Protein AF-A0A358N6S7-F1 (afdb_monomer_lite)

Radius of gyration: 17.94 Å; chains: 1; bounding box: 38×40×45 Å

Secondary structure (DSSP, 8-state):
-HHHHHHHHHIIIIIIIHHHHHHHHHTT--HHHHHHHHHHHHTHHHHHHHHHHHHTT-HHHHHHHHHHHHHHHHHHHHHHHHHHT-HHHHTSGGGHHHHHHHHHHHHHHHHHHHTT-TT-TTHHHHHHHHHHHHHHHHHHHS---TTT---TT--S-----HHHHHHHHHHHHHHH-

Structure (mmCIF, N/CA/C/O backbone):
data_AF-A0A358N6S7-F1
#
_entry.id   AF-A0A358N6S7-F1
#
loop_
_atom_site.group_PDB
_atom_site.id
_atom_site.type_symbol
_atom_site.label_atom_id
_atom_site.label_alt_id
_atom_site.label_comp_id
_atom_site.label_asym_id
_atom_site.label_entity_id
_atom_site.label_seq_id
_atom_site.pdbx_PDB_ins_code
_atom_site.Cartn_x
_atom_site.Cartn_y
_atom_site.Cartn_z
_atom_site.occupancy
_atom_site.B_iso_or_equiv
_atom_site.auth_seq_id
_atom_site.auth_comp_id
_atom_site.auth_asym_id
_atom_site.auth_atom_id
_atom_site.pdbx_PDB_model_num
ATOM 1 N N . MET A 1 1 ? -14.791 17.821 -4.565 1.00 75.38 1 MET A N 1
ATOM 2 C CA . MET A 1 1 ? -14.723 16.365 -4.825 1.00 75.38 1 MET A CA 1
ATOM 3 C C . MET A 1 1 ? -14.070 16.037 -6.167 1.00 75.38 1 MET A C 1
ATOM 5 O O . MET A 1 1 ? -13.074 15.335 -6.158 1.00 75.38 1 MET A O 1
ATOM 9 N N . ILE A 1 2 ? -14.541 16.561 -7.309 1.00 88.38 2 ILE A N 1
ATOM 10 C CA . ILE A 1 2 ? -13.901 16.273 -8.616 1.00 88.38 2 ILE A CA 1
ATOM 11 C C . ILE A 1 2 ? -12.469 16.834 -8.689 1.00 88.38 2 ILE A C 1
ATOM 13 O O . ILE A 1 2 ? -11.548 16.117 -9.062 1.00 88.38 2 ILE A O 1
ATOM 17 N N . ALA A 1 3 ? -12.263 18.085 -8.263 1.00 88.81 3 ALA A N 1
ATOM 18 C CA . ALA A 1 3 ? -10.937 18.711 -8.266 1.00 88.81 3 ALA A CA 1
ATOM 19 C C . ALA A 1 3 ? -9.922 17.981 -7.366 1.00 88.81 3 ALA A C 1
ATOM 21 O O . ALA A 1 3 ? -8.778 17.790 -7.761 1.00 88.81 3 ALA A O 1
ATOM 22 N N . SER A 1 4 ? -10.349 17.522 -6.185 1.00 86.00 4 SER A N 1
ATOM 23 C CA . SER A 1 4 ? -9.496 16.762 -5.265 1.00 86.00 4 SER A CA 1
ATOM 24 C C . SER A 1 4 ? -9.154 15.376 -5.818 1.00 86.00 4 SER A C 1
ATOM 26 O O . SER A 1 4 ? -7.999 14.978 -5.763 1.00 86.00 4 SER A O 1
ATOM 28 N N . ALA A 1 5 ? -10.113 14.672 -6.427 1.00 86.81 5 ALA A N 1
ATOM 29 C CA . ALA A 1 5 ? -9.845 13.393 -7.086 1.00 86.81 5 ALA A CA 1
ATOM 30 C C . ALA A 1 5 ? -8.861 13.546 -8.260 1.00 86.81 5 ALA A C 1
ATOM 32 O O . ALA A 1 5 ? -7.918 12.769 -8.384 1.00 86.81 5 ALA A O 1
ATOM 33 N N . ALA A 1 6 ? -9.035 14.581 -9.088 1.00 90.69 6 ALA A N 1
ATOM 34 C CA . ALA A 1 6 ? -8.113 14.882 -10.181 1.00 90.69 6 ALA A CA 1
ATOM 35 C C . ALA A 1 6 ? -6.698 15.211 -9.672 1.00 90.69 6 ALA A C 1
ATOM 37 O O . ALA A 1 6 ? -5.720 14.729 -10.240 1.00 90.69 6 ALA A O 1
ATOM 38 N N . ALA A 1 7 ? -6.588 15.979 -8.583 1.00 90.69 7 ALA A N 1
ATOM 39 C CA . ALA A 1 7 ? -5.309 16.284 -7.948 1.00 90.69 7 ALA A CA 1
ATOM 40 C C . ALA A 1 7 ? -4.622 15.021 -7.405 1.00 90.69 7 ALA A C 1
ATOM 42 O O . ALA A 1 7 ? -3.438 14.824 -7.657 1.00 90.69 7 ALA A O 1
ATOM 43 N N . ILE A 1 8 ? -5.361 14.129 -6.737 1.00 90.06 8 ILE A N 1
ATOM 44 C CA . ILE A 1 8 ? -4.823 12.853 -6.244 1.00 90.06 8 ILE A CA 1
ATOM 45 C C . ILE A 1 8 ? -4.300 12.009 -7.408 1.00 90.06 8 ILE A C 1
ATOM 47 O O . ILE A 1 8 ? -3.157 11.568 -7.371 1.00 90.06 8 ILE A O 1
ATOM 51 N N . ILE A 1 9 ? -5.088 11.834 -8.475 1.00 90.19 9 ILE A N 1
ATOM 52 C CA . ILE A 1 9 ? -4.654 11.079 -9.663 1.00 90.19 9 ILE A CA 1
ATOM 53 C C . ILE A 1 9 ? -3.380 11.694 -10.256 1.00 90.19 9 ILE A C 1
ATOM 55 O O . ILE A 1 9 ? -2.460 10.967 -10.636 1.00 90.19 9 ILE A O 1
ATOM 59 N N . PHE A 1 10 ? -3.305 13.025 -10.312 1.00 93.00 10 PHE A N 1
ATOM 60 C CA . PHE A 1 10 ? -2.126 13.739 -10.785 1.00 93.00 10 PHE A CA 1
ATOM 61 C C . PHE A 1 10 ? -0.894 13.456 -9.911 1.00 93.00 10 PHE A C 1
ATOM 63 O O . PHE A 1 10 ? 0.139 13.044 -10.442 1.00 93.00 10 PHE A O 1
ATOM 70 N N . PHE A 1 11 ? -1.000 13.608 -8.587 1.00 93.56 11 PHE A N 1
ATOM 71 C CA . PHE A 1 11 ? 0.109 13.357 -7.662 1.00 93.56 11 PHE A CA 1
ATOM 72 C C . PHE A 1 11 ? 0.521 11.886 -7.619 1.00 93.56 11 PHE A C 1
ATOM 74 O O . PHE A 1 11 ? 1.713 11.599 -7.554 1.00 93.56 11 PHE A O 1
ATOM 81 N N . VAL A 1 12 ? -0.420 10.944 -7.720 1.00 91.50 12 VAL A N 1
ATOM 82 C CA . VAL A 1 12 ? -0.097 9.514 -7.796 1.00 91.50 12 VAL A CA 1
ATOM 83 C C . VAL A 1 12 ? 0.679 9.228 -9.079 1.00 91.50 12 VAL A C 1
ATOM 85 O O . VAL A 1 12 ? 1.773 8.673 -9.027 1.00 91.50 12 VAL A O 1
ATOM 88 N N . LYS A 1 13 ? 0.144 9.635 -10.236 1.00 91.44 13 LYS A N 1
ATOM 89 C CA . LYS A 1 13 ? 0.719 9.289 -11.540 1.00 91.44 13 LYS A CA 1
ATOM 90 C C . LYS A 1 13 ? 2.069 9.959 -11.787 1.00 91.44 13 LYS A C 1
ATOM 92 O O . LYS A 1 13 ? 3.015 9.292 -12.192 1.00 91.44 13 LYS A O 1
ATOM 97 N N . PHE A 1 14 ? 2.151 11.271 -11.582 1.00 92.12 14 PHE A N 1
ATOM 98 C CA . PHE A 1 14 ? 3.338 12.057 -11.933 1.00 92.12 14 PHE A CA 1
ATOM 99 C C . PHE A 1 14 ? 4.291 12.275 -10.763 1.00 92.12 14 PHE A C 1
ATOM 101 O O . PHE A 1 14 ? 5.451 12.609 -10.977 1.00 92.12 14 PHE A O 1
ATOM 108 N N . GLY A 1 15 ? 3.809 12.096 -9.536 1.00 92.81 15 GLY A N 1
ATOM 109 C CA . GLY A 1 15 ? 4.616 12.218 -8.336 1.00 92.81 15 GLY A CA 1
ATOM 110 C C . GLY A 1 15 ? 5.074 10.854 -7.831 1.00 92.81 15 GLY A C 1
ATOM 111 O O . GLY A 1 15 ? 6.237 10.490 -7.973 1.00 92.81 15 GLY A O 1
ATOM 112 N N . LEU A 1 16 ? 4.146 10.089 -7.255 1.00 93.56 16 LEU A N 1
ATOM 113 C CA . LEU A 1 16 ? 4.453 8.858 -6.533 1.00 93.56 16 LEU A CA 1
ATOM 114 C C . LEU A 1 16 ? 5.031 7.765 -7.439 1.00 93.56 16 LEU A C 1
ATOM 116 O O . LEU A 1 16 ? 6.130 7.283 -7.174 1.00 93.56 16 LEU A O 1
ATOM 120 N N . LEU A 1 17 ? 4.320 7.391 -8.509 1.00 92.88 17 LEU A N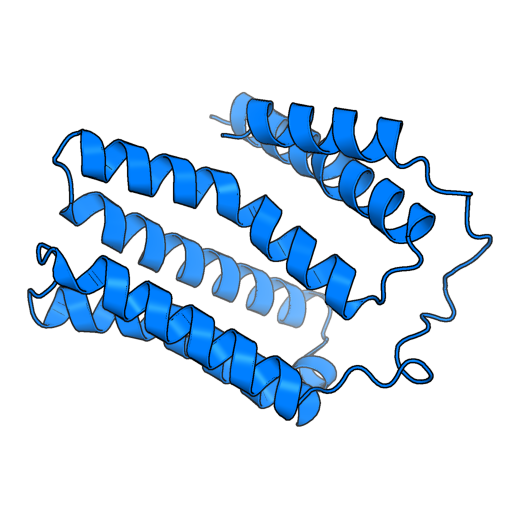 1
ATOM 121 C CA . LEU A 1 17 ? 4.763 6.332 -9.422 1.00 92.88 17 LEU A CA 1
ATOM 122 C C . LEU A 1 17 ? 6.078 6.713 -10.105 1.00 92.88 17 LEU A C 1
ATOM 124 O O . LEU A 1 17 ? 7.023 5.931 -10.096 1.00 92.88 17 LEU A O 1
ATOM 128 N N . HIS A 1 18 ? 6.179 7.955 -10.584 1.00 92.56 18 HIS A N 1
ATOM 129 C CA . HIS A 1 18 ? 7.406 8.455 -11.197 1.00 92.56 18 HIS A CA 1
ATOM 130 C C . HIS A 1 18 ? 8.587 8.477 -10.215 1.00 92.56 18 HIS A C 1
ATOM 132 O O . HIS A 1 18 ? 9.700 8.099 -10.571 1.00 92.56 18 HIS A O 1
ATOM 138 N N . GLY A 1 19 ? 8.360 8.887 -8.964 1.00 93.06 19 GLY A N 1
ATOM 139 C CA . GLY A 1 19 ? 9.382 8.861 -7.920 1.00 93.06 19 GLY A CA 1
ATOM 140 C C . GLY A 1 19 ? 9.877 7.443 -7.634 1.00 93.06 19 GLY A C 1
ATOM 141 O O . GLY A 1 19 ? 11.083 7.222 -7.529 1.00 93.06 19 GLY A O 1
ATOM 142 N N . ILE A 1 20 ? 8.962 6.470 -7.576 1.00 93.88 20 ILE A N 1
ATOM 143 C CA . ILE A 1 20 ? 9.303 5.054 -7.398 1.00 93.88 20 ILE A CA 1
ATOM 144 C C . ILE A 1 20 ? 10.086 4.521 -8.598 1.00 93.88 20 ILE A C 1
ATOM 146 O O . ILE A 1 20 ? 11.085 3.844 -8.380 1.00 93.88 20 ILE A O 1
ATOM 150 N N . ASP A 1 21 ? 9.703 4.846 -9.833 1.00 92.75 21 ASP A N 1
ATOM 151 C CA . ASP A 1 21 ? 10.441 4.422 -11.030 1.00 92.75 21 ASP A CA 1
ATOM 152 C C . ASP A 1 21 ? 11.876 4.966 -11.035 1.00 92.75 21 ASP A C 1
ATOM 154 O O . ASP A 1 21 ? 12.822 4.224 -11.297 1.00 92.75 21 ASP A O 1
ATOM 158 N N . GLN A 1 22 ? 12.072 6.233 -10.655 1.00 92.81 22 GLN A N 1
ATOM 159 C CA . GLN A 1 22 ? 13.408 6.829 -10.532 1.00 92.81 22 GLN A CA 1
ATOM 160 C C . GLN A 1 22 ? 14.274 6.091 -9.504 1.00 92.81 22 GLN A C 1
ATOM 162 O O . GLN A 1 22 ? 15.446 5.812 -9.759 1.00 92.81 22 GLN A O 1
ATOM 167 N N . ILE A 1 23 ? 13.696 5.747 -8.349 1.00 92.62 23 ILE A N 1
ATOM 168 C CA . ILE A 1 23 ? 14.385 4.990 -7.298 1.00 92.62 23 ILE A CA 1
ATOM 169 C C . ILE A 1 23 ? 14.685 3.560 -7.768 1.00 92.62 23 ILE A C 1
ATOM 171 O O . ILE A 1 23 ? 15.802 3.074 -7.585 1.00 92.62 23 ILE A O 1
ATOM 175 N N . ALA A 1 24 ? 13.704 2.896 -8.380 1.00 92.50 24 ALA A N 1
ATOM 176 C CA . ALA A 1 24 ? 13.807 1.526 -8.860 1.00 92.50 24 ALA A CA 1
ATOM 177 C C . ALA A 1 24 ? 14.900 1.392 -9.926 1.00 92.50 24 ALA A C 1
ATOM 179 O O . ALA A 1 24 ? 15.735 0.495 -9.827 1.00 92.50 24 ALA A O 1
ATOM 180 N N . ASN A 1 25 ? 14.950 2.325 -10.879 1.00 90.69 25 ASN A N 1
ATOM 181 C CA . ASN A 1 25 ? 15.964 2.358 -11.930 1.00 90.69 25 ASN A CA 1
ATOM 182 C C . ASN A 1 25 ? 17.355 2.663 -11.355 1.00 90.69 25 ASN A C 1
ATOM 184 O O . ASN A 1 25 ? 18.320 1.982 -11.695 1.00 90.69 25 ASN A O 1
ATOM 188 N N . ALA A 1 26 ? 17.465 3.625 -10.428 1.00 90.69 26 ALA A N 1
ATOM 189 C CA . ALA A 1 26 ? 18.731 3.960 -9.765 1.00 90.69 26 ALA A CA 1
ATOM 190 C C . ALA A 1 26 ? 19.321 2.780 -8.972 1.00 90.69 26 ALA A C 1
ATOM 192 O O . ALA A 1 26 ? 20.539 2.646 -8.869 1.00 90.69 26 ALA A O 1
ATOM 193 N N . MET A 1 27 ? 18.460 1.936 -8.397 1.00 89.88 27 MET A N 1
ATOM 194 C CA . MET A 1 27 ? 18.855 0.786 -7.579 1.00 89.88 27 MET A CA 1
ATOM 195 C C . MET A 1 27 ? 18.762 -0.564 -8.298 1.00 89.88 27 MET A C 1
ATOM 197 O O . MET A 1 27 ? 18.998 -1.591 -7.663 1.00 89.88 27 MET A O 1
ATOM 201 N N . SER A 1 28 ? 18.429 -0.579 -9.594 1.00 88.31 28 SER A N 1
ATOM 202 C CA . SER A 1 28 ? 18.247 -1.806 -10.389 1.00 88.31 28 SER A CA 1
ATOM 203 C C . SER A 1 28 ? 17.293 -2.815 -9.725 1.00 88.31 28 SER A C 1
ATOM 205 O O . SER A 1 28 ? 17.599 -4.000 -9.584 1.00 88.31 28 SER A O 1
ATOM 207 N N . TRP A 1 29 ? 16.145 -2.334 -9.244 1.00 87.81 29 TRP A N 1
ATOM 208 C CA . TRP A 1 29 ? 15.130 -3.176 -8.610 1.00 87.81 29 TRP A CA 1
ATOM 209 C C . TRP A 1 29 ? 14.440 -4.107 -9.608 1.00 87.81 29 TRP A C 1
ATOM 211 O O . TRP A 1 29 ? 14.150 -3.725 -10.737 1.00 87.81 29 TRP A O 1
ATOM 221 N N . THR A 1 30 ? 14.093 -5.314 -9.154 1.00 87.44 30 THR A N 1
ATOM 222 C CA . THR A 1 30 ? 13.231 -6.221 -9.924 1.00 87.44 30 THR A CA 1
ATOM 223 C C . THR A 1 30 ? 11.807 -5.671 -10.023 1.00 87.44 30 THR A C 1
ATOM 225 O O . THR A 1 30 ? 11.359 -4.915 -9.151 1.00 87.44 30 THR A O 1
ATOM 228 N N . ALA A 1 31 ? 11.053 -6.109 -11.038 1.00 84.50 31 ALA A N 1
ATOM 229 C CA . ALA A 1 31 ? 9.646 -5.740 -11.203 1.00 84.50 31 ALA A CA 1
ATOM 230 C C . ALA A 1 31 ? 8.816 -6.038 -9.940 1.00 84.50 31 ALA A C 1
ATOM 232 O O . ALA A 1 31 ? 8.032 -5.196 -9.500 1.00 84.50 31 ALA A O 1
ATOM 233 N N . LYS A 1 32 ? 9.069 -7.183 -9.288 1.00 83.88 32 LYS A N 1
ATOM 234 C CA . LYS A 1 32 ? 8.436 -7.553 -8.016 1.00 83.88 32 LYS A CA 1
ATOM 235 C C . LYS A 1 32 ? 8.764 -6.571 -6.888 1.00 83.88 32 LYS A C 1
ATOM 237 O O . LYS A 1 32 ? 7.862 -6.137 -6.176 1.00 83.88 32 LYS A O 1
ATOM 242 N N . ALA A 1 33 ? 10.034 -6.200 -6.711 1.00 87.06 33 ALA A N 1
ATOM 243 C CA . ALA A 1 33 ? 10.432 -5.261 -5.659 1.00 87.06 33 ALA A CA 1
ATOM 244 C C . ALA A 1 33 ? 9.814 -3.871 -5.879 1.00 87.06 33 ALA A C 1
ATOM 246 O O . ALA A 1 33 ? 9.271 -3.286 -4.940 1.00 87.06 33 ALA A O 1
ATOM 247 N N . ARG A 1 34 ? 9.828 -3.387 -7.128 1.00 89.81 34 ARG A N 1
ATOM 248 C CA . ARG A 1 34 ? 9.162 -2.143 -7.527 1.00 89.81 34 ARG A CA 1
ATOM 249 C C . ARG A 1 34 ? 7.661 -2.193 -7.230 1.00 89.81 34 ARG A C 1
ATOM 251 O O . ARG A 1 34 ? 7.150 -1.298 -6.566 1.00 89.81 34 ARG A O 1
ATOM 258 N N . GLY A 1 35 ? 6.978 -3.263 -7.642 1.00 89.00 35 GLY A N 1
ATOM 259 C CA . GLY A 1 35 ? 5.548 -3.461 -7.390 1.00 89.00 35 GLY A CA 1
ATOM 260 C C . GLY A 1 35 ? 5.197 -3.486 -5.900 1.00 89.00 35 GLY A C 1
ATOM 261 O O . GLY A 1 35 ? 4.249 -2.824 -5.483 1.00 89.00 35 GLY A O 1
ATOM 262 N N . GLN A 1 36 ? 5.999 -4.164 -5.071 1.00 88.50 36 GLN A N 1
ATOM 263 C CA . GLN A 1 36 ? 5.808 -4.184 -3.615 1.00 88.50 36 GLN A CA 1
ATOM 264 C C . GLN A 1 36 ? 5.922 -2.787 -2.993 1.00 88.50 36 GLN A C 1
ATOM 266 O O . GLN A 1 36 ? 5.108 -2.424 -2.145 1.00 88.50 36 GLN A O 1
ATOM 271 N N . VAL A 1 37 ? 6.908 -1.989 -3.414 1.00 92.38 37 VAL A N 1
ATOM 272 C CA . VAL A 1 37 ? 7.069 -0.612 -2.924 1.00 92.38 37 VAL A CA 1
ATOM 273 C C . VAL A 1 37 ? 5.912 0.273 -3.382 1.00 92.38 37 VAL A C 1
ATOM 275 O O . VAL A 1 37 ? 5.394 1.033 -2.569 1.00 92.38 37 VAL A O 1
ATOM 278 N N . THR A 1 38 ? 5.445 0.130 -4.625 1.00 92.12 38 THR A N 1
ATOM 279 C CA . THR A 1 38 ? 4.237 0.817 -5.109 1.00 92.12 38 THR A CA 1
ATOM 280 C C . THR A 1 38 ? 3.005 0.454 -4.283 1.00 92.12 38 THR A C 1
ATOM 282 O O . THR A 1 38 ? 2.259 1.348 -3.881 1.00 92.12 38 THR A O 1
ATOM 285 N N . GLY A 1 39 ? 2.810 -0.828 -3.964 1.00 90.31 39 GLY A N 1
ATOM 286 C CA . GLY A 1 39 ? 1.715 -1.282 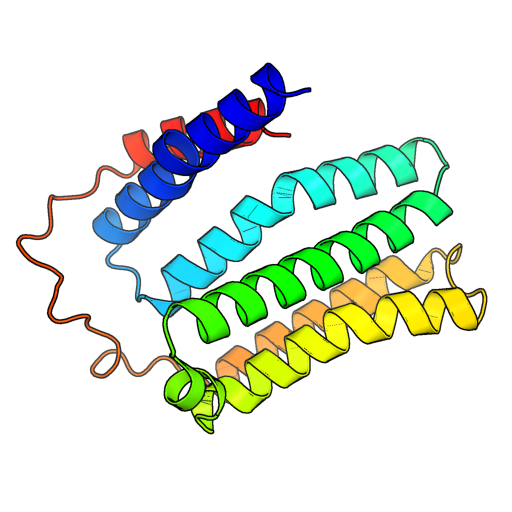-3.105 1.00 90.31 39 GLY A CA 1
ATOM 287 C C . GLY A 1 39 ? 1.767 -0.662 -1.706 1.00 90.31 39 GLY A C 1
ATOM 288 O O . GLY A 1 39 ? 0.761 -0.157 -1.214 1.00 90.31 39 GLY A O 1
ATOM 289 N N . TYR A 1 40 ? 2.949 -0.611 -1.082 1.00 91.44 40 TYR A N 1
ATOM 290 C CA . TYR A 1 40 ? 3.103 0.060 0.213 1.00 91.44 40 TYR A CA 1
ATOM 291 C C . TYR A 1 40 ? 2.850 1.559 0.121 1.00 91.44 40 TYR A C 1
ATOM 293 O O . TYR A 1 40 ? 2.120 2.094 0.946 1.00 91.44 40 TYR A O 1
ATOM 301 N N . ALA A 1 41 ? 3.420 2.226 -0.881 1.00 92.00 41 ALA A N 1
ATOM 302 C CA . ALA A 1 41 ? 3.310 3.667 -1.050 1.00 92.00 41 ALA A CA 1
ATOM 303 C C . ALA A 1 41 ? 1.859 4.113 -1.284 1.00 92.00 41 ALA A C 1
ATOM 305 O O . ALA A 1 41 ? 1.411 5.094 -0.699 1.00 92.00 41 ALA A O 1
ATOM 306 N N . THR A 1 42 ? 1.107 3.360 -2.087 1.00 89.94 42 THR A N 1
ATOM 307 C CA . THR A 1 42 ? -0.321 3.620 -2.326 1.00 89.94 42 THR A CA 1
ATOM 308 C C . THR A 1 42 ? -1.211 3.298 -1.128 1.00 89.94 42 THR A C 1
ATOM 310 O O . THR A 1 42 ? -2.319 3.806 -1.099 1.00 89.94 42 THR A O 1
ATOM 313 N N . SER A 1 43 ? -0.714 2.537 -0.142 1.00 91.75 43 SER A N 1
ATOM 314 C CA . SER A 1 43 ? -1.418 2.214 1.112 1.00 91.75 43 SER A CA 1
ATOM 315 C C . SER A 1 43 ? -1.034 3.128 2.295 1.00 91.75 43 SER A C 1
ATOM 317 O O . SER A 1 43 ? -1.495 2.933 3.424 1.00 91.75 43 SER A O 1
ATOM 319 N N . VAL A 1 44 ? -0.112 4.084 2.093 1.00 92.44 44 VAL A N 1
ATOM 320 C CA . VAL A 1 44 ? 0.325 5.024 3.144 1.00 92.44 44 VAL A CA 1
ATOM 321 C C . VAL A 1 44 ? -0.820 5.922 3.627 1.00 92.44 44 VAL A C 1
ATOM 323 O O . VAL A 1 44 ? -0.954 6.049 4.848 1.00 92.44 44 VAL A O 1
ATOM 326 N N . PRO A 1 45 ? -1.652 6.531 2.755 1.00 89.44 45 PRO A N 1
ATOM 327 C CA . PRO A 1 45 ? -2.775 7.357 3.205 1.00 89.44 45 PRO A CA 1
ATOM 328 C C . PRO A 1 45 ? -3.734 6.599 4.137 1.00 89.44 45 PRO A C 1
ATOM 330 O O . PRO A 1 45 ? -4.174 7.127 5.157 1.00 89.44 45 PRO A O 1
ATOM 333 N N . GLU A 1 46 ? -3.995 5.327 3.852 1.00 91.31 46 GLU A N 1
ATOM 334 C CA . GLU A 1 46 ? -4.840 4.445 4.652 1.00 91.31 46 GLU A CA 1
ATOM 335 C C . GLU A 1 46 ? -4.212 4.162 6.014 1.00 91.31 46 GLU A C 1
ATOM 337 O O . GLU A 1 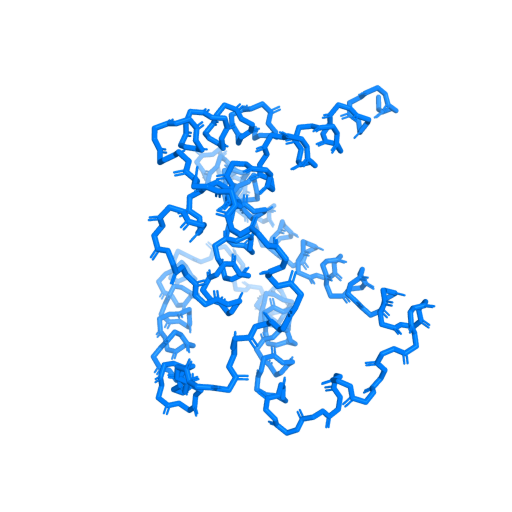46 ? -4.918 4.168 7.023 1.00 91.31 46 GLU A O 1
ATOM 342 N N . LEU A 1 47 ? -2.894 3.951 6.073 1.00 91.88 47 LEU A N 1
ATOM 343 C CA . LEU A 1 47 ? -2.176 3.797 7.337 1.00 91.88 47 LEU A CA 1
ATOM 344 C C . LEU A 1 47 ? -2.255 5.078 8.180 1.00 91.88 47 LEU A C 1
ATOM 346 O O . LEU A 1 47 ? -2.502 5.005 9.384 1.00 91.88 47 LEU A O 1
ATOM 350 N N . VAL A 1 48 ? -2.086 6.248 7.557 1.00 92.12 48 VAL A N 1
ATOM 351 C CA . VAL A 1 48 ? -2.211 7.552 8.229 1.00 92.12 48 VAL A CA 1
ATOM 352 C C . VAL A 1 48 ? -3.630 7.748 8.764 1.00 92.12 48 VAL A C 1
ATOM 354 O O . VAL A 1 48 ? -3.794 8.138 9.922 1.00 92.12 48 VAL A O 1
ATOM 357 N N . CYS A 1 49 ? -4.652 7.417 7.971 1.00 91.12 49 CYS A N 1
ATOM 358 C CA . CYS A 1 49 ? -6.052 7.472 8.385 1.00 91.12 49 CYS A CA 1
ATOM 359 C C . CYS A 1 49 ? -6.334 6.523 9.560 1.00 91.12 49 CYS A C 1
ATOM 361 O O . CYS A 1 49 ? -6.898 6.946 10.568 1.00 91.12 49 CYS A O 1
ATOM 363 N N . LEU A 1 50 ? -5.869 5.271 9.478 1.00 90.88 50 LEU A N 1
ATOM 364 C CA . LEU A 1 50 ? -6.005 4.259 10.529 1.00 90.88 50 LEU A CA 1
ATOM 365 C C . LEU A 1 50 ? -5.388 4.723 11.854 1.00 90.88 50 LEU A C 1
ATOM 367 O O . LEU A 1 50 ? -6.036 4.650 12.897 1.00 90.88 50 LEU A O 1
ATOM 371 N N . VAL A 1 51 ? -4.142 5.206 11.818 1.00 90.44 51 VAL A N 1
ATOM 372 C CA . VAL A 1 51 ? -3.436 5.685 13.015 1.00 90.44 51 VAL A CA 1
ATOM 373 C C . VAL A 1 51 ? -4.138 6.912 13.589 1.00 90.44 51 VAL A C 1
ATOM 375 O O . VAL A 1 51 ? -4.360 6.977 14.795 1.00 90.44 51 VAL A O 1
ATOM 378 N N . SER A 1 52 ? -4.544 7.855 12.737 1.00 91.06 52 SER A N 1
ATOM 379 C CA . SER A 1 52 ? -5.242 9.072 13.166 1.00 91.06 52 SER A CA 1
ATOM 380 C C . SER A 1 52 ? -6.595 8.760 13.812 1.00 91.06 52 SER A C 1
ATOM 382 O O . SER A 1 52 ? -6.906 9.302 14.871 1.00 91.06 52 SER A O 1
ATOM 384 N N . ALA A 1 53 ? -7.374 7.844 13.228 1.00 89.19 53 ALA A N 1
ATOM 385 C CA . ALA A 1 53 ? -8.645 7.387 13.783 1.00 89.19 53 ALA A CA 1
ATOM 386 C C . ALA A 1 53 ? -8.457 6.668 15.129 1.00 89.19 53 ALA A C 1
ATOM 388 O O . ALA A 1 53 ? -9.178 6.960 16.083 1.00 89.19 53 ALA A O 1
ATOM 389 N N . GLY A 1 54 ? -7.452 5.790 15.238 1.00 87.50 54 GLY A N 1
ATOM 390 C CA . GLY A 1 54 ? -7.113 5.113 16.492 1.00 87.50 54 GLY A CA 1
ATOM 391 C C . GLY A 1 54 ? -6.696 6.090 17.597 1.00 87.50 54 GLY A C 1
ATOM 392 O O . GLY A 1 54 ? -7.209 6.017 18.711 1.00 87.50 54 GLY A O 1
ATOM 393 N N . LEU A 1 55 ? -5.837 7.067 17.284 1.00 90.19 55 LEU A N 1
ATOM 394 C CA . LEU A 1 55 ? -5.429 8.117 18.230 1.00 90.19 55 LEU A CA 1
ATOM 395 C C . LEU A 1 55 ? -6.596 9.019 18.660 1.00 90.19 55 LEU A C 1
ATOM 397 O O . LEU A 1 55 ? -6.610 9.497 19.792 1.00 90.19 55 LEU A O 1
ATOM 401 N N . ALA A 1 56 ? -7.585 9.223 17.788 1.00 90.81 56 ALA A N 1
ATOM 402 C CA . ALA A 1 56 ? -8.819 9.941 18.101 1.00 90.81 56 ALA A CA 1
ATOM 403 C C . ALA A 1 56 ? -9.848 9.095 18.882 1.00 90.81 56 ALA A C 1
ATOM 405 O O . ALA A 1 56 ? -10.913 9.601 19.235 1.00 90.81 56 ALA A O 1
ATOM 406 N N . GLY A 1 57 ? -9.558 7.817 19.153 1.00 87.12 57 GLY A N 1
ATOM 407 C CA . GLY A 1 57 ? -10.451 6.899 19.862 1.00 87.12 57 GLY A CA 1
ATOM 408 C C . GLY A 1 57 ? -11.564 6.288 19.001 1.00 87.12 57 GLY A C 1
ATOM 409 O O . GLY A 1 57 ? -12.462 5.648 19.542 1.00 87.12 57 GLY A O 1
ATOM 410 N N . VAL A 1 58 ? -11.516 6.453 17.675 1.00 88.25 58 VAL A N 1
ATOM 411 C CA . VAL A 1 58 ? -12.524 5.960 16.719 1.00 88.25 58 VAL A CA 1
ATOM 412 C C . VAL A 1 58 ? -12.070 4.625 16.115 1.00 88.25 58 VAL A C 1
ATOM 414 O O . VAL A 1 58 ? -11.815 4.500 14.918 1.00 88.25 58 VAL A O 1
ATOM 417 N N . TRP A 1 59 ? -11.928 3.612 16.968 1.00 80.81 59 TRP A N 1
ATOM 418 C CA . TRP A 1 59 ? -11.330 2.319 16.606 1.00 80.81 59 TRP A CA 1
ATOM 419 C C . TRP A 1 59 ? -12.132 1.535 15.558 1.00 80.81 59 TRP A C 1
ATOM 421 O O . TRP A 1 59 ? -11.540 0.925 14.669 1.00 80.81 59 TRP A O 1
ATOM 431 N N . GLU A 1 60 ? -13.464 1.628 15.592 1.00 80.06 60 GLU A N 1
ATOM 432 C CA . GLU A 1 60 ? -14.350 0.968 14.618 1.00 80.06 60 GLU A CA 1
ATOM 433 C C . GLU A 1 60 ? -14.093 1.449 13.179 1.00 80.06 60 GLU A C 1
ATOM 435 O O . GLU A 1 60 ? -14.099 0.658 12.233 1.00 80.06 60 GLU A O 1
ATOM 440 N N . ALA A 1 61 ? -13.794 2.742 13.001 1.00 84.88 61 ALA A N 1
ATOM 441 C CA . ALA A 1 61 ? -13.488 3.307 11.687 1.00 84.88 61 ALA A CA 1
ATOM 442 C C . ALA A 1 61 ? -12.180 2.745 11.106 1.00 84.88 61 ALA A C 1
ATOM 444 O O . ALA A 1 61 ? -12.032 2.653 9.888 1.00 84.88 61 ALA A O 1
ATOM 445 N N . GLY A 1 62 ? -11.247 2.324 11.965 1.00 84.12 62 GLY A N 1
ATOM 446 C CA . GLY A 1 62 ? -9.970 1.755 11.553 1.00 84.12 62 GLY A CA 1
ATOM 447 C C . GLY A 1 62 ? -10.117 0.438 10.792 1.00 84.12 62 GLY A C 1
ATOM 448 O O . GLY A 1 62 ? -9.533 0.272 9.721 1.00 84.12 62 GLY A O 1
ATOM 449 N N . LEU A 1 63 ? -10.932 -0.493 11.294 1.00 83.31 63 LEU A N 1
ATOM 450 C CA . LEU A 1 63 ? -11.148 -1.771 10.606 1.00 83.31 63 LEU A CA 1
ATOM 451 C C . LEU A 1 63 ? -11.967 -1.624 9.330 1.00 83.31 63 LEU A C 1
ATOM 453 O O . LEU A 1 63 ? -11.662 -2.296 8.345 1.00 83.31 63 LEU A O 1
ATOM 457 N N . TRP A 1 64 ? -12.930 -0.702 9.301 1.00 88.81 64 TRP A N 1
ATOM 458 C CA . TRP A 1 64 ? -13.626 -0.358 8.064 1.00 88.81 64 TRP A CA 1
ATOM 459 C C . TRP A 1 64 ? -12.698 0.270 7.026 1.00 88.81 64 TRP A C 1
ATOM 461 O O . TRP A 1 64 ? -12.809 -0.065 5.847 1.00 88.81 64 TRP A O 1
ATOM 471 N N . ASN A 1 65 ? -11.746 1.111 7.437 1.00 91.12 65 ASN A N 1
ATOM 472 C CA . ASN A 1 65 ? -10.710 1.643 6.552 1.00 91.12 65 ASN A CA 1
ATOM 473 C C . ASN A 1 65 ? -9.850 0.515 5.945 1.00 91.12 65 ASN A C 1
ATOM 475 O O . ASN A 1 65 ? -9.626 0.496 4.737 1.00 91.12 65 ASN A O 1
ATOM 479 N N . ILE A 1 66 ? -9.452 -0.484 6.742 1.00 89.94 66 ILE A N 1
ATOM 480 C CA . ILE A 1 66 ? -8.692 -1.651 6.252 1.00 89.94 66 ILE A CA 1
ATOM 481 C C . ILE A 1 66 ? -9.542 -2.518 5.307 1.00 89.94 66 ILE A C 1
ATOM 483 O O . ILE A 1 66 ? -9.098 -2.889 4.223 1.00 89.94 66 ILE A O 1
ATOM 487 N N . ALA A 1 67 ? -10.772 -2.855 5.701 1.00 90.81 67 ALA A N 1
ATOM 488 C CA . ALA A 1 67 ? -11.635 -3.737 4.919 1.00 90.81 67 ALA A CA 1
ATOM 489 C C . ALA A 1 67 ? -12.024 -3.102 3.576 1.00 90.81 67 ALA A C 1
ATOM 491 O O . ALA A 1 67 ? -11.884 -3.728 2.527 1.00 90.81 67 ALA A O 1
ATOM 492 N N . SER A 1 68 ? -12.493 -1.852 3.598 1.00 92.88 68 SER A N 1
ATOM 493 C CA . SER A 1 68 ? -12.963 -1.160 2.393 1.00 92.88 68 SER A CA 1
ATOM 494 C C . SER A 1 68 ? -11.840 -0.904 1.388 1.00 92.88 68 SER A C 1
ATOM 496 O O . SER A 1 68 ? -12.047 -1.150 0.201 1.00 92.88 68 SER A O 1
ATOM 498 N N . SER A 1 69 ? -10.647 -0.501 1.836 1.00 93.25 69 SER A N 1
ATOM 499 C CA . SER A 1 69 ? -9.491 -0.299 0.950 1.00 93.25 69 SER A CA 1
ATOM 500 C C . SER A 1 69 ? -9.060 -1.599 0.264 1.00 93.25 69 SER A C 1
ATOM 502 O O . SER A 1 69 ? -8.919 -1.625 -0.958 1.00 93.25 69 SER A O 1
ATOM 504 N N . ASN A 1 70 ? -8.967 -2.713 0.999 1.00 93.31 70 ASN A N 1
ATOM 505 C CA . ASN A 1 70 ? -8.635 -4.015 0.412 1.00 93.31 70 ASN A CA 1
ATOM 506 C C . ASN A 1 70 ? -9.710 -4.515 -0.569 1.00 93.31 70 ASN A C 1
ATOM 508 O O . ASN A 1 70 ? -9.371 -5.090 -1.607 1.00 93.31 70 ASN A O 1
ATOM 512 N N . ILE A 1 71 ? -10.996 -4.272 -0.283 1.00 94.75 71 ILE A N 1
ATOM 513 C CA . ILE A 1 71 ? -12.103 -4.601 -1.198 1.00 94.75 71 ILE A CA 1
ATOM 514 C C . ILE A 1 71 ? -11.998 -3.777 -2.482 1.00 94.75 71 ILE A C 1
ATOM 516 O O . ILE A 1 71 ? -12.075 -4.343 -3.572 1.00 94.75 71 ILE A O 1
ATOM 520 N N . ILE A 1 72 ? -11.812 -2.458 -2.371 1.00 94.12 72 ILE A N 1
ATOM 521 C CA . ILE A 1 72 ? -11.707 -1.561 -3.528 1.00 94.12 72 ILE A CA 1
ATOM 522 C C . ILE A 1 72 ? -10.480 -1.922 -4.368 1.00 94.12 72 ILE A C 1
ATOM 524 O O . ILE A 1 72 ? -10.612 -2.068 -5.581 1.00 94.12 72 ILE A O 1
ATOM 528 N N . ASN A 1 73 ? -9.320 -2.151 -3.747 1.00 92.19 73 ASN A N 1
ATOM 529 C CA . ASN A 1 73 ? -8.093 -2.542 -4.445 1.00 92.19 73 ASN A CA 1
ATOM 530 C C . ASN A 1 73 ? -8.262 -3.873 -5.186 1.00 92.19 73 ASN A C 1
ATOM 532 O O . ASN A 1 73 ? -7.930 -3.970 -6.368 1.00 92.19 73 ASN A O 1
ATOM 536 N N . SER A 1 74 ? -8.855 -4.874 -4.531 1.00 91.69 74 SER A N 1
ATOM 537 C CA . SER A 1 74 ? -9.151 -6.165 -5.162 1.00 91.69 74 SER A CA 1
ATOM 538 C C . SER A 1 74 ? -10.143 -6.012 -6.315 1.00 91.69 74 SER A C 1
ATOM 540 O O . SER A 1 74 ? -9.947 -6.581 -7.386 1.00 91.69 74 SER A O 1
ATOM 542 N N . GLY A 1 75 ? -11.190 -5.205 -6.133 1.00 93.75 75 GLY A N 1
ATOM 543 C CA . GLY A 1 75 ? -12.175 -4.918 -7.170 1.00 93.75 75 GLY A CA 1
ATOM 544 C C . GLY A 1 75 ? -11.563 -4.216 -8.382 1.00 93.75 75 GLY A C 1
ATOM 545 O O . GLY A 1 75 ? -11.805 -4.630 -9.512 1.00 93.75 75 GLY A O 1
ATOM 546 N N . LEU A 1 76 ? -10.725 -3.198 -8.166 1.00 91.50 76 LEU A N 1
ATOM 547 C CA . LEU A 1 76 ? -10.024 -2.481 -9.234 1.00 91.50 76 LEU A CA 1
ATOM 548 C C . LEU A 1 76 ? -9.038 -3.384 -9.977 1.00 91.50 76 LEU A C 1
ATOM 550 O O . LEU A 1 76 ? -8.994 -3.335 -11.205 1.00 91.50 76 LEU A O 1
ATOM 554 N N . MET A 1 77 ? -8.305 -4.241 -9.262 1.00 89.38 77 MET A N 1
ATOM 555 C CA . MET A 1 77 ? -7.439 -5.255 -9.866 1.00 89.38 77 MET A CA 1
ATOM 556 C C . MET A 1 77 ? -8.244 -6.199 -10.765 1.00 89.38 77 MET A C 1
ATOM 558 O O . MET A 1 77 ? -7.887 -6.398 -11.924 1.00 89.38 77 MET A O 1
ATOM 562 N N . LEU A 1 78 ? -9.361 -6.741 -10.269 1.00 90.94 78 LEU A N 1
ATOM 563 C CA . LEU A 1 78 ? -10.228 -7.612 -11.063 1.00 90.94 78 LEU A CA 1
ATOM 564 C C . LEU A 1 78 ? -10.788 -6.874 -12.285 1.00 90.94 78 LEU A C 1
ATOM 566 O O . LEU A 1 78 ? -10.730 -7.406 -13.389 1.00 90.94 78 LEU A O 1
ATOM 570 N N . CYS A 1 79 ? -11.251 -5.632 -12.129 1.00 93.38 79 CYS A N 1
ATOM 571 C CA . CYS A 1 79 ? -11.695 -4.796 -13.244 1.00 93.38 79 CYS A CA 1
ATOM 572 C C . CYS A 1 79 ? -10.593 -4.581 -14.289 1.00 93.38 79 CYS A C 1
ATOM 574 O O . CYS A 1 79 ? -10.870 -4.674 -15.483 1.00 93.38 79 CYS A O 1
ATOM 576 N N . ALA A 1 80 ? -9.350 -4.335 -13.867 1.00 90.56 80 ALA A N 1
ATOM 577 C CA . ALA A 1 80 ? -8.215 -4.202 -14.775 1.00 90.56 80 ALA A CA 1
ATOM 578 C C . ALA A 1 80 ? -7.954 -5.512 -15.535 1.00 90.56 80 ALA A C 1
ATOM 580 O O . ALA A 1 80 ? -7.842 -5.495 -16.759 1.00 90.56 80 ALA A O 1
ATOM 581 N N . VAL A 1 81 ? -7.957 -6.655 -14.846 1.00 90.50 81 VAL A N 1
ATOM 582 C CA . VAL A 1 81 ? -7.779 -7.978 -15.468 1.00 90.50 81 VAL A CA 1
ATOM 583 C C . VAL A 1 81 ? -8.888 -8.281 -16.477 1.00 90.50 81 VAL A C 1
ATOM 585 O O . VAL A 1 81 ? -8.595 -8.758 -17.575 1.00 90.50 81 VAL A O 1
ATOM 588 N N . LEU A 1 82 ? -10.145 -7.963 -16.147 1.00 92.25 82 LEU A N 1
ATOM 589 C CA . LEU A 1 82 ? -11.288 -8.089 -17.057 1.00 92.25 82 LEU A CA 1
ATOM 590 C C . LEU A 1 82 ? -11.106 -7.205 -18.301 1.00 92.25 82 LEU A C 1
ATOM 592 O O . LEU A 1 82 ? -11.271 -7.675 -19.426 1.00 92.25 82 LEU A O 1
ATOM 596 N N . PHE A 1 83 ? -10.759 -5.933 -18.096 1.00 94.94 83 PHE A N 1
ATOM 597 C CA . PHE A 1 83 ? -10.655 -4.930 -19.156 1.00 94.94 83 PHE A CA 1
ATOM 598 C C . PHE A 1 83 ? -9.493 -5.214 -20.117 1.00 94.94 83 PHE A C 1
ATOM 600 O O . PHE A 1 83 ? -9.675 -5.172 -21.333 1.00 94.94 83 PHE A O 1
ATOM 607 N N . TYR A 1 84 ? -8.321 -5.574 -19.586 1.00 93.88 84 TYR A N 1
ATOM 608 C CA . TYR A 1 84 ? -7.128 -5.909 -20.372 1.00 93.88 84 TYR A CA 1
ATOM 609 C C . TYR A 1 84 ? -7.056 -7.387 -20.783 1.00 93.88 84 TYR A C 1
ATOM 611 O O . TYR A 1 84 ? -6.135 -7.783 -21.493 1.00 93.88 84 TYR A O 1
ATOM 619 N N . ARG A 1 85 ? -8.042 -8.205 -20.387 1.00 91.19 85 ARG A N 1
ATOM 620 C CA . ARG A 1 85 ? -8.162 -9.637 -20.722 1.00 91.19 85 ARG A CA 1
ATOM 621 C C . ARG A 1 85 ? -6.970 -10.484 -20.248 1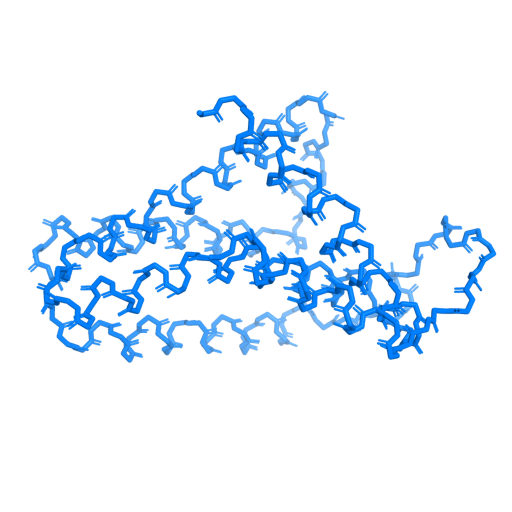.00 91.19 85 ARG A C 1
ATOM 623 O O . ARG A 1 85 ? -6.618 -11.472 -20.888 1.00 91.19 85 ARG A O 1
ATOM 630 N N . GLN A 1 86 ? -6.386 -10.142 -19.100 1.00 88.06 86 GLN A N 1
ATOM 631 C CA . GLN A 1 86 ? -5.162 -10.751 -18.549 1.00 88.06 86 GLN A CA 1
ATOM 632 C C . GLN A 1 86 ? -5.426 -11.952 -17.616 1.00 88.06 86 GLN A C 1
ATOM 634 O O . GLN A 1 86 ? -4.690 -12.198 -16.665 1.00 88.06 86 GLN A O 1
ATOM 639 N N . PHE A 1 87 ? -6.482 -12.732 -17.863 1.00 84.88 87 PHE A N 1
ATOM 640 C CA . PHE A 1 87 ? -6.886 -13.828 -16.965 1.00 84.88 87 PHE A CA 1
ATOM 641 C C . PHE A 1 87 ? -5.829 -14.920 -16.789 1.00 84.88 87 PHE A C 1
ATOM 643 O O . PHE A 1 87 ? -5.734 -15.513 -15.718 1.00 84.88 87 PHE A O 1
ATOM 650 N N . ASN A 1 88 ? -5.041 -15.187 -17.832 1.00 83.38 88 ASN A N 1
ATOM 651 C CA . ASN A 1 88 ? -4.015 -16.229 -17.796 1.00 83.38 88 ASN A CA 1
ATOM 652 C C . ASN A 1 88 ? -2.880 -15.886 -16.821 1.00 83.38 88 ASN A C 1
ATOM 654 O O . ASN A 1 88 ? -2.327 -16.792 -16.206 1.00 83.38 88 ASN A O 1
ATOM 658 N N . GLU A 1 89 ? -2.577 -14.596 -16.646 1.00 78.12 89 GLU A N 1
ATOM 659 C CA . GLU A 1 89 ? -1.590 -14.131 -15.665 1.00 78.12 89 GLU A CA 1
ATOM 660 C C . GLU A 1 89 ? -2.110 -14.325 -14.239 1.00 78.12 89 GLU A C 1
ATOM 662 O O . GLU A 1 89 ? -1.396 -14.822 -13.372 1.00 78.12 89 GLU A O 1
ATOM 667 N N . LEU A 1 90 ? -3.394 -14.022 -14.014 1.00 77.94 90 LEU A N 1
ATOM 668 C CA . LEU A 1 90 ? -4.029 -14.177 -12.706 1.00 77.94 90 LEU A CA 1
ATOM 669 C C . LEU A 1 90 ? -4.175 -15.654 -12.295 1.00 77.94 90 LEU A C 1
ATOM 671 O O . LEU A 1 90 ? -4.051 -15.988 -11.126 1.00 77.94 90 LEU A O 1
ATOM 675 N N . LEU A 1 91 ? -4.416 -16.567 -13.238 1.00 78.75 91 LEU A N 1
ATOM 676 C CA . LEU A 1 91 ? -4.551 -18.005 -12.950 1.00 78.75 91 LEU A CA 1
ATOM 677 C C . LEU A 1 91 ? -3.217 -18.766 -12.946 1.00 78.75 91 LEU A C 1
ATOM 679 O O . LEU A 1 91 ? -3.201 -19.995 -12.838 1.00 78.75 91 LEU A O 1
ATOM 683 N N . ASN A 1 92 ? -2.094 -18.061 -13.061 1.00 80.75 92 ASN A N 1
ATOM 684 C CA . ASN A 1 92 ? -0.778 -18.670 -12.994 1.00 80.75 92 ASN A CA 1
ATOM 685 C C . ASN A 1 92 ? -0.484 -19.150 -11.562 1.00 80.75 92 ASN A C 1
ATOM 687 O O . ASN A 1 92 ? -0.703 -18.437 -10.584 1.00 80.75 92 ASN A O 1
ATOM 691 N N . VAL A 1 93 ? 0.065 -20.360 -11.434 1.00 75.31 93 VAL A N 1
ATOM 692 C CA . VAL A 1 93 ? 0.401 -20.979 -10.141 1.00 75.31 93 VAL A CA 1
ATOM 693 C C . VAL A 1 93 ? 1.370 -20.113 -9.325 1.00 75.31 93 VAL A C 1
ATOM 695 O O . VAL A 1 93 ? 1.311 -20.144 -8.101 1.00 75.31 93 VAL A O 1
ATOM 698 N N . ARG A 1 94 ? 2.209 -19.296 -9.980 1.00 73.31 94 ARG A N 1
ATOM 699 C CA . ARG A 1 94 ? 3.101 -18.325 -9.315 1.00 73.31 94 ARG A CA 1
ATOM 700 C C . ARG A 1 94 ? 2.376 -17.180 -8.596 1.00 73.31 94 ARG A C 1
ATOM 702 O O . ARG A 1 94 ? 3.005 -16.544 -7.767 1.00 73.31 94 ARG A O 1
ATOM 709 N N . PHE A 1 95 ? 1.121 -16.897 -8.942 1.00 76.38 95 PHE A N 1
ATOM 710 C CA . PHE A 1 95 ? 0.335 -15.787 -8.388 1.00 76.38 95 PHE A CA 1
ATOM 711 C C . PHE A 1 95 ? -0.795 -16.258 -7.462 1.00 76.38 95 PHE A C 1
ATOM 713 O O . PHE A 1 95 ? -1.493 -15.443 -6.857 1.00 76.38 95 PHE A O 1
ATOM 720 N N . ILE A 1 96 ? -1.005 -17.573 -7.335 1.00 80.44 96 ILE A N 1
ATOM 721 C CA . ILE A 1 96 ? -2.128 -18.123 -6.567 1.00 80.44 96 ILE A CA 1
ATOM 722 C C . ILE A 1 96 ? -2.019 -17.814 -5.071 1.00 80.44 96 ILE A C 1
ATOM 724 O O . ILE A 1 96 ? -3.028 -17.640 -4.388 1.00 80.44 96 ILE A O 1
ATOM 728 N N . ASP A 1 97 ? -0.796 -17.727 -4.559 1.00 79.38 97 ASP A N 1
ATOM 729 C CA . ASP A 1 97 ? -0.511 -17.347 -3.186 1.00 79.38 97 ASP A CA 1
ATOM 730 C C . ASP A 1 97 ? -0.744 -15.850 -2.967 1.00 79.38 97 ASP A C 1
ATOM 732 O O . ASP A 1 97 ? -1.392 -15.494 -1.987 1.00 79.38 97 ASP A O 1
ATOM 736 N N . GLU A 1 98 ? -0.337 -14.983 -3.900 1.00 80.75 98 GLU A N 1
ATOM 737 C CA . GLU A 1 98 ? -0.648 -13.546 -3.859 1.00 80.75 98 GLU A CA 1
ATOM 738 C C . GLU A 1 98 ? -2.166 -13.296 -3.840 1.00 80.75 98 GLU A C 1
ATOM 740 O O . GLU A 1 98 ? -2.658 -12.512 -3.025 1.00 80.75 98 GLU A O 1
ATOM 745 N N . ILE A 1 99 ? -2.932 -14.031 -4.653 1.00 85.56 99 ILE A N 1
ATOM 746 C CA . ILE A 1 99 ? -4.404 -13.988 -4.645 1.00 85.56 99 ILE A CA 1
ATOM 747 C C . ILE A 1 99 ? -4.961 -14.496 -3.317 1.00 85.56 99 ILE A C 1
ATOM 749 O O . ILE A 1 99 ? -5.884 -13.896 -2.762 1.00 85.56 99 ILE A O 1
ATOM 753 N N . GLY A 1 100 ? -4.400 -15.583 -2.784 1.00 87.31 100 GLY A N 1
ATOM 754 C CA . GLY A 1 100 ? -4.765 -16.111 -1.474 1.00 87.31 100 GLY A CA 1
ATOM 755 C C . GLY A 1 100 ? -4.556 -15.080 -0.363 1.00 87.31 100 GLY A C 1
ATOM 756 O O . GLY A 1 100 ? -5.443 -14.883 0.469 1.00 87.31 100 GLY A O 1
ATOM 757 N N . PHE A 1 101 ? -3.428 -14.368 -0.375 1.00 85.94 101 PHE A N 1
ATOM 758 C CA . PHE A 1 101 ? -3.142 -13.300 0.580 1.00 85.94 101 PHE A CA 1
ATOM 759 C C . PHE A 1 101 ? -4.045 -12.083 0.388 1.00 85.94 101 PHE A C 1
ATOM 761 O O . PHE A 1 101 ? -4.523 -11.545 1.385 1.00 85.94 101 PHE A O 1
ATOM 768 N N . ALA A 1 102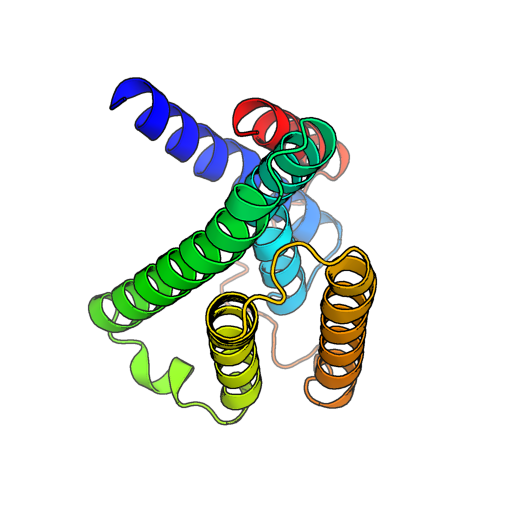 ? -4.342 -11.681 -0.850 1.00 87.31 102 ALA A N 1
ATOM 769 C CA . ALA A 1 102 ? -5.290 -10.604 -1.134 1.00 87.31 102 ALA A CA 1
ATOM 770 C C . ALA A 1 102 ? -6.699 -10.942 -0.615 1.00 87.31 102 ALA A C 1
ATOM 772 O O . ALA A 1 102 ? -7.327 -10.134 0.071 1.00 87.31 102 ALA A O 1
ATOM 773 N N . ALA A 1 103 ? -7.168 -12.171 -0.853 1.00 90.19 103 ALA A N 1
ATOM 774 C CA . ALA A 1 103 ? -8.434 -12.653 -0.312 1.00 90.19 103 ALA A CA 1
ATOM 775 C C . ALA A 1 103 ? -8.418 -12.657 1.223 1.00 90.19 103 ALA A C 1
ATOM 777 O O . ALA A 1 103 ? -9.363 -12.189 1.857 1.00 90.19 103 ALA A O 1
ATOM 778 N N . LEU A 1 104 ? -7.330 -13.125 1.839 1.00 90.06 104 LEU A N 1
ATOM 779 C CA . LEU A 1 104 ? -7.204 -13.165 3.294 1.00 90.06 104 LEU A CA 1
ATOM 780 C C . LEU A 1 104 ? -7.152 -11.756 3.910 1.00 90.06 104 LEU A C 1
ATOM 782 O O . LEU A 1 104 ? -7.752 -11.530 4.960 1.00 90.06 104 LEU A O 1
ATOM 786 N N . ALA A 1 105 ? -6.526 -10.793 3.230 1.00 87.94 105 ALA A N 1
ATOM 787 C CA . ALA A 1 105 ? -6.487 -9.387 3.630 1.00 87.94 105 ALA A CA 1
ATOM 788 C C . ALA A 1 105 ? -7.874 -8.715 3.615 1.00 87.94 105 ALA A C 1
ATOM 790 O O . ALA A 1 105 ? -8.109 -7.780 4.382 1.00 87.94 105 ALA A O 1
ATOM 791 N N . VAL A 1 106 ? -8.808 -9.200 2.790 1.00 91.44 106 VAL A N 1
ATOM 792 C CA . VAL A 1 106 ? -10.224 -8.790 2.817 1.00 91.44 106 VAL A CA 1
ATOM 793 C C . VAL A 1 106 ? -11.000 -9.548 3.896 1.00 91.44 106 VAL A C 1
ATOM 795 O O . VAL A 1 106 ? -11.738 -8.947 4.676 1.00 91.44 106 VAL A O 1
ATOM 798 N N . LEU A 1 107 ? -10.842 -10.872 3.957 1.00 91.44 107 LEU A N 1
ATOM 799 C CA . LEU A 1 107 ? -11.647 -11.737 4.820 1.00 91.44 107 LEU A CA 1
ATOM 800 C C . LEU A 1 107 ? -11.350 -11.538 6.309 1.00 91.44 107 LEU A C 1
ATOM 802 O O . LEU A 1 107 ? -12.285 -11.514 7.105 1.00 91.44 107 LEU A O 1
ATOM 806 N N . VAL A 1 108 ? -10.081 -11.386 6.701 1.00 89.06 108 VAL A N 1
ATOM 807 C CA . VAL A 1 108 ? -9.697 -11.283 8.120 1.00 89.06 108 VAL A CA 1
ATOM 808 C C . VAL A 1 108 ? -10.367 -10.088 8.811 1.00 89.06 108 VAL A C 1
ATOM 810 O O . VAL A 1 108 ? -11.042 -10.322 9.814 1.00 89.06 108 VAL A O 1
ATOM 813 N N . PRO A 1 109 ? -10.277 -8.839 8.306 1.00 88.19 109 PRO A N 1
ATOM 814 C CA . PRO A 1 109 ? -10.979 -7.706 8.911 1.00 88.19 109 PRO A CA 1
ATOM 815 C C . PRO A 1 109 ? -12.495 -7.919 9.009 1.00 88.19 109 PRO A C 1
ATOM 817 O O . PRO A 1 109 ? -13.085 -7.631 10.048 1.00 88.19 109 PRO A O 1
ATOM 820 N N . ILE A 1 110 ? -13.126 -8.465 7.961 1.00 90.25 110 ILE A N 1
ATOM 821 C CA . ILE A 1 110 ? -14.576 -8.717 7.935 1.00 90.25 110 ILE A CA 1
ATOM 822 C C . ILE A 1 110 ? -14.981 -9.732 9.004 1.00 90.25 110 ILE A C 1
ATOM 824 O O . ILE A 1 110 ? -15.954 -9.511 9.721 1.00 90.25 110 ILE A O 1
ATOM 828 N N . LEU A 1 111 ? -14.235 -10.831 9.135 1.00 90.38 111 LEU A N 1
ATOM 829 C CA . LEU A 1 111 ? -14.505 -11.848 10.147 1.00 90.38 111 LEU A CA 1
ATOM 830 C C . LEU A 1 111 ? -14.315 -11.291 11.559 1.00 90.38 111 LEU A C 1
ATOM 832 O O . LEU A 1 111 ? -15.163 -11.516 12.416 1.00 90.38 111 LEU A O 1
ATOM 836 N N . LEU A 1 112 ? -13.251 -10.521 11.801 1.00 87.31 112 LEU A N 1
ATOM 837 C CA . LEU A 1 112 ? -13.017 -9.885 13.100 1.00 87.31 112 LEU A CA 1
ATOM 838 C C . LEU A 1 112 ? -14.166 -8.952 13.497 1.00 87.31 112 LEU A C 1
ATOM 840 O O . LEU A 1 112 ? -14.621 -9.008 14.638 1.00 87.31 112 LEU A O 1
ATOM 844 N N . MET A 1 113 ? -14.670 -8.152 12.552 1.00 87.62 113 MET A N 1
ATOM 845 C CA . MET A 1 113 ? -15.849 -7.308 12.766 1.00 87.62 113 MET A CA 1
ATOM 846 C C . MET A 1 113 ? -17.112 -8.144 13.007 1.00 87.62 113 MET A C 1
ATOM 848 O O . MET A 1 113 ? -17.881 -7.848 13.916 1.00 87.62 113 MET A O 1
ATOM 852 N N . HIS A 1 114 ? -17.316 -9.227 12.250 1.00 89.31 114 HIS A N 1
ATOM 853 C CA . HIS A 1 114 ? -18.467 -10.117 12.429 1.00 89.31 114 HIS A CA 1
ATOM 854 C C . HIS A 1 114 ? -18.512 -10.757 13.826 1.00 89.31 114 HIS A C 1
ATOM 856 O O . HIS A 1 114 ? -19.591 -10.924 14.390 1.00 89.31 114 HIS A O 1
ATOM 862 N N . PHE A 1 115 ? -17.349 -11.080 14.398 1.00 89.75 115 PHE A N 1
ATOM 863 C CA . PHE A 1 115 ? -17.228 -11.627 15.752 1.00 89.75 115 PHE A CA 1
ATOM 864 C C . PHE A 1 115 ? -17.127 -10.556 16.857 1.00 89.75 115 PHE A C 1
ATOM 866 O O . PHE A 1 115 ? -16.957 -10.918 18.020 1.00 89.75 115 PHE A O 1
ATOM 873 N N . GLY A 1 116 ? -17.226 -9.260 16.531 1.00 85.44 116 GLY A N 1
ATOM 874 C CA . GLY A 1 116 ? -17.141 -8.162 17.508 1.00 85.44 116 GLY A CA 1
ATOM 875 C C . GLY A 1 116 ? -15.772 -8.036 18.186 1.00 85.44 116 GLY A C 1
ATOM 876 O O . GLY A 1 116 ? -15.668 -7.626 19.343 1.00 85.44 116 GLY A O 1
ATOM 877 N N . MET A 1 117 ? -14.705 -8.461 17.504 1.00 83.56 117 MET A N 1
ATOM 878 C CA . MET A 1 117 ? -13.329 -8.397 18.010 1.00 83.56 117 MET A CA 1
ATOM 879 C C . MET A 1 117 ? -12.632 -7.080 17.644 1.00 83.56 117 MET A C 1
ATOM 881 O O . MET A 1 117 ? -11.444 -6.925 17.908 1.00 83.56 117 MET A O 1
ATOM 885 N N . ASP A 1 118 ? -13.359 -6.140 17.046 1.00 76.81 118 ASP A N 1
ATOM 886 C CA . ASP A 1 118 ? -12.883 -4.963 16.323 1.00 76.81 118 ASP A CA 1
ATOM 887 C C . ASP A 1 118 ? -12.294 -3.845 17.197 1.00 76.81 118 ASP A C 1
ATOM 889 O O . ASP A 1 118 ? -11.519 -3.017 16.721 1.00 76.81 118 ASP A O 1
ATOM 893 N N . GLN A 1 119 ? -12.576 -3.864 18.498 1.00 78.62 119 GLN A N 1
ATOM 894 C CA . GLN A 1 119 ? -12.110 -2.844 19.448 1.00 78.62 119 GLN A CA 1
ATOM 895 C C . GLN A 1 119 ? -10.921 -3.299 20.308 1.00 78.62 119 GLN A C 1
ATOM 897 O O . GLN A 1 119 ? -10.512 -2.622 21.252 1.00 78.62 119 GLN A O 1
ATOM 902 N N . GLN A 1 120 ? -10.370 -4.478 20.030 1.00 84.19 120 GLN A N 1
ATOM 903 C CA . GLN A 1 120 ? -9.398 -5.107 20.911 1.00 84.19 120 GLN A CA 1
ATOM 904 C C . GLN A 1 120 ? -7.968 -4.686 20.566 1.00 84.19 120 GLN A C 1
ATOM 906 O O . GLN A 1 120 ? -7.508 -4.845 19.437 1.00 84.19 120 GLN A O 1
ATOM 911 N N . TRP A 1 121 ? -7.214 -4.212 21.560 1.00 82.06 121 TRP A N 1
ATOM 912 C CA . TRP A 1 121 ? -5.836 -3.734 21.366 1.00 82.06 121 TRP A CA 1
ATOM 913 C C . TRP A 1 121 ? -4.902 -4.802 20.769 1.00 82.06 121 TRP A C 1
ATOM 915 O O . TRP A 1 121 ? -3.964 -4.477 20.040 1.00 82.06 121 TRP A O 1
ATOM 925 N N . TYR A 1 122 ? -5.170 -6.084 21.051 1.00 83.88 122 TYR A N 1
ATOM 926 C CA . TYR A 1 122 ? -4.377 -7.210 20.561 1.00 83.88 122 TYR A CA 1
ATOM 927 C C . TYR A 1 122 ? -4.530 -7.446 19.051 1.00 83.88 122 TYR A C 1
ATOM 929 O O . TYR A 1 122 ? -3.739 -8.187 18.470 1.00 83.88 122 TYR A O 1
ATOM 937 N N . LEU A 1 123 ? -5.496 -6.808 18.384 1.00 83.81 123 LEU A N 1
ATOM 938 C CA . LEU A 1 123 ? -5.625 -6.890 16.932 1.00 83.81 123 LEU A CA 1
ATOM 939 C C . LEU A 1 123 ? -4.398 -6.348 16.206 1.00 83.81 123 LEU A C 1
ATOM 941 O O . LEU A 1 123 ? -3.964 -6.940 15.223 1.00 83.81 123 LEU A O 1
ATOM 945 N N . VAL A 1 124 ? -3.815 -5.255 16.702 1.00 84.50 124 VAL A N 1
ATOM 946 C CA . VAL A 1 124 ? -2.638 -4.628 16.087 1.00 84.50 124 VAL A CA 1
ATOM 947 C C . VAL A 1 124 ? -1.462 -5.612 16.000 1.00 84.50 124 VAL A C 1
ATOM 949 O O . VAL A 1 124 ? -0.988 -5.856 14.888 1.00 84.50 124 VAL A O 1
ATOM 952 N N . PRO A 1 125 ? -0.998 -6.242 17.102 1.00 87.75 125 PRO A N 1
ATOM 953 C CA . PRO A 1 125 ? 0.081 -7.221 17.015 1.00 87.75 125 PRO A CA 1
ATOM 954 C C . PRO A 1 125 ? -0.307 -8.487 16.237 1.00 87.75 125 PRO A C 1
ATOM 956 O O . PRO A 1 125 ? 0.564 -9.062 15.591 1.00 87.75 125 PRO A O 1
ATOM 959 N N . ILE A 1 126 ? -1.578 -8.913 16.236 1.00 86.50 126 ILE A N 1
ATOM 960 C CA . ILE A 1 126 ? -2.029 -10.068 15.436 1.00 86.50 126 ILE A CA 1
ATOM 961 C C . ILE A 1 126 ? -1.940 -9.771 13.936 1.00 86.50 126 ILE A C 1
ATOM 963 O O . ILE A 1 126 ? -1.337 -10.550 13.198 1.00 86.50 126 ILE A O 1
ATOM 967 N N . LEU A 1 127 ? -2.502 -8.650 13.478 1.00 85.56 127 LEU A N 1
ATOM 968 C CA . LEU A 1 127 ? -2.476 -8.250 12.068 1.00 85.56 127 LEU A CA 1
ATOM 969 C C . LEU A 1 127 ? -1.045 -7.969 11.600 1.00 85.56 127 LEU A C 1
ATOM 971 O O . LEU A 1 127 ? -0.659 -8.359 10.498 1.00 85.56 127 LEU A O 1
ATOM 975 N N . PHE A 1 128 ? -0.224 -7.363 12.459 1.00 88.25 128 PHE A N 1
ATOM 976 C CA . PHE A 1 128 ? 1.193 -7.171 12.175 1.00 88.25 128 PHE A CA 1
ATOM 977 C C . PHE A 1 128 ? 1.951 -8.504 12.100 1.00 88.25 128 PHE A C 1
ATOM 979 O O . PHE A 1 128 ? 2.732 -8.723 11.176 1.00 88.25 128 PHE A O 1
ATOM 986 N N . GLY A 1 129 ? 1.688 -9.433 13.023 1.00 88.75 129 GLY A N 1
ATOM 987 C CA . GLY A 1 129 ? 2.244 -10.785 12.985 1.00 88.75 129 GLY A CA 1
ATOM 988 C C . GLY A 1 129 ? 1.849 -11.534 11.712 1.00 88.75 129 GLY A C 1
ATOM 989 O O . GLY A 1 129 ? 2.702 -12.139 11.067 1.00 88.75 129 GLY A O 1
ATOM 990 N N . PHE A 1 130 ? 0.587 -11.422 11.297 1.00 85.12 130 PHE A N 1
ATOM 991 C CA . PHE A 1 130 ? 0.094 -11.963 10.034 1.00 85.12 130 PHE A CA 1
ATOM 992 C C . PHE A 1 130 ? 0.856 -11.390 8.827 1.00 85.12 130 PHE A C 1
ATOM 994 O O . PHE A 1 130 ? 1.320 -12.153 7.979 1.00 85.12 130 PHE A O 1
ATOM 1001 N N . PHE A 1 131 ? 1.084 -10.074 8.791 1.00 87.25 131 PHE A N 1
ATOM 1002 C CA . PHE A 1 131 ? 1.907 -9.434 7.761 1.00 87.25 131 PHE A CA 1
ATOM 1003 C C . PHE A 1 131 ? 3.356 -9.954 7.748 1.00 87.25 131 PHE A C 1
ATOM 1005 O O . PHE A 1 131 ? 3.912 -10.220 6.681 1.00 87.25 131 PHE A O 1
ATOM 1012 N N . LEU A 1 132 ? 3.977 -10.148 8.917 1.00 90.44 132 LEU A N 1
ATOM 1013 C CA . LEU A 1 132 ? 5.332 -10.702 9.005 1.00 90.44 132 LEU A CA 1
ATOM 1014 C C . LEU A 1 132 ? 5.398 -12.157 8.528 1.00 90.44 132 LEU A C 1
ATOM 1016 O O . LEU A 1 132 ? 6.346 -12.524 7.831 1.00 90.44 132 LEU A O 1
ATOM 1020 N N . ILE A 1 133 ? 4.396 -12.973 8.869 1.00 87.94 133 ILE A N 1
ATOM 1021 C CA . ILE A 1 133 ? 4.275 -14.356 8.391 1.00 87.94 133 ILE A CA 1
ATOM 1022 C C . ILE A 1 133 ? 4.139 -14.364 6.870 1.00 87.94 133 ILE A C 1
ATOM 1024 O O . ILE A 1 133 ? 4.901 -15.066 6.209 1.00 87.94 133 ILE A O 1
ATOM 1028 N N . TYR A 1 134 ? 3.247 -13.541 6.314 1.00 85.12 134 TYR A N 1
ATOM 1029 C CA . TYR A 1 134 ? 3.119 -13.353 4.869 1.00 85.12 134 TYR A CA 1
ATOM 1030 C C . TYR A 1 134 ? 4.471 -13.017 4.232 1.00 85.12 134 TYR A C 1
ATOM 1032 O O . TYR A 1 134 ? 4.937 -13.732 3.349 1.00 85.12 134 TYR A O 1
ATOM 1040 N N . ARG A 1 135 ? 5.155 -11.983 4.735 1.00 85.69 135 ARG A N 1
ATOM 1041 C CA . ARG A 1 135 ? 6.459 -11.538 4.222 1.00 85.69 135 ARG A CA 1
ATOM 1042 C C . ARG A 1 135 ? 7.507 -12.650 4.274 1.00 85.69 135 ARG A C 1
ATOM 1044 O O . ARG A 1 135 ? 8.374 -12.730 3.403 1.00 85.69 135 ARG A O 1
ATOM 1051 N N . PHE A 1 136 ? 7.471 -13.475 5.316 1.00 87.62 136 PHE A N 1
ATOM 1052 C CA . PHE A 1 136 ? 8.380 -14.601 5.473 1.00 87.62 136 PHE A CA 1
ATOM 1053 C C . PHE A 1 136 ? 8.073 -15.728 4.480 1.00 87.62 136 PHE A C 1
ATOM 1055 O O . PHE A 1 136 ? 9.001 -16.244 3.857 1.00 87.62 136 PHE A O 1
ATOM 1062 N N . VAL A 1 137 ? 6.796 -16.081 4.307 1.00 85.88 137 VAL A N 1
ATOM 1063 C CA . VAL A 1 137 ? 6.342 -17.105 3.354 1.00 85.88 137 VAL A CA 1
ATOM 1064 C C . VAL A 1 137 ? 6.626 -16.667 1.919 1.00 85.88 137 VAL A C 1
ATOM 1066 O O . VAL A 1 137 ? 7.275 -17.416 1.194 1.00 85.88 137 VAL A O 1
ATOM 1069 N N . ASP A 1 138 ? 6.264 -15.439 1.541 1.00 83.56 138 ASP A N 1
ATOM 1070 C CA . ASP A 1 138 ? 6.512 -14.884 0.203 1.00 83.56 138 ASP A CA 1
ATOM 1071 C C . ASP A 1 138 ? 8.002 -14.948 -0.161 1.00 83.56 138 ASP A C 1
ATOM 1073 O O . ASP A 1 138 ? 8.383 -15.430 -1.224 1.00 83.56 138 ASP A O 1
ATOM 1077 N N . ARG A 1 139 ? 8.888 -14.569 0.767 1.00 82.31 139 ARG A N 1
ATOM 1078 C CA . ARG A 1 139 ? 10.341 -14.650 0.545 1.00 82.31 139 ARG A CA 1
ATOM 1079 C C . ARG A 1 139 ? 10.869 -16.074 0.371 1.00 82.31 139 ARG A C 1
ATOM 1081 O O . ARG A 1 139 ? 11.939 -16.249 -0.211 1.00 82.31 139 ARG A O 1
ATOM 1088 N N . ARG A 1 140 ? 10.190 -17.074 0.938 1.00 82.88 140 ARG A N 1
ATOM 1089 C CA . A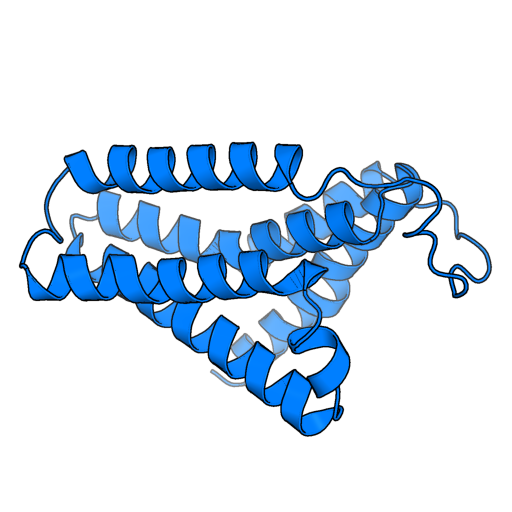RG A 1 140 ? 10.591 -18.488 0.874 1.00 82.88 140 ARG A CA 1
ATOM 1090 C C . ARG A 1 140 ? 10.056 -19.175 -0.376 1.00 82.88 140 ARG A C 1
ATOM 1092 O O . ARG A 1 140 ? 10.800 -19.943 -0.977 1.00 82.88 140 ARG A O 1
ATOM 1099 N N . VAL A 1 141 ? 8.798 -18.914 -0.723 1.00 77.38 141 VAL A N 1
ATOM 1100 C CA . VAL A 1 141 ? 8.076 -19.559 -1.828 1.00 77.38 141 VAL A CA 1
ATOM 1101 C C . VAL A 1 141 ? 8.399 -18.875 -3.153 1.00 77.38 141 VAL A C 1
ATOM 1103 O O . VAL A 1 141 ? 8.766 -19.545 -4.112 1.00 77.38 141 VAL A O 1
ATOM 1106 N N . ASN A 1 142 ? 8.390 -17.543 -3.177 1.00 71.00 142 ASN A N 1
ATOM 1107 C CA . ASN A 1 142 ? 8.616 -16.742 -4.376 1.00 71.00 142 ASN A CA 1
ATOM 1108 C C . ASN A 1 142 ? 9.996 -16.096 -4.345 1.00 71.00 142 ASN A C 1
ATOM 1110 O O . ASN A 1 142 ? 10.139 -14.864 -4.367 1.00 71.00 142 ASN A O 1
ATOM 1114 N N . ARG A 1 143 ? 11.027 -16.936 -4.250 1.00 64.31 143 ARG A N 1
ATOM 1115 C CA . ARG A 1 143 ? 12.409 -16.474 -4.350 1.00 64.31 143 ARG A CA 1
ATOM 1116 C C . ARG A 1 143 ? 12.570 -15.810 -5.719 1.00 64.31 143 ARG A C 1
ATOM 1118 O O . ARG A 1 143 ? 12.332 -16.452 -6.734 1.00 64.31 143 ARG A O 1
ATOM 1125 N N . ALA A 1 144 ? 12.899 -14.520 -5.730 1.00 56.72 144 ALA A N 1
ATOM 1126 C CA . ALA A 1 144 ? 13.097 -13.778 -6.967 1.00 56.72 144 ALA A CA 1
ATOM 1127 C C . ALA A 1 144 ? 14.253 -14.428 -7.738 1.00 56.72 144 ALA A C 1
ATOM 1129 O O . ALA A 1 144 ? 15.399 -14.338 -7.295 1.00 56.72 144 ALA A O 1
ATOM 1130 N N . ASP A 1 145 ? 13.946 -15.115 -8.839 1.00 52.78 145 ASP A N 1
ATOM 1131 C CA . ASP A 1 145 ? 14.957 -15.577 -9.781 1.00 52.78 145 ASP A CA 1
ATOM 1132 C C . ASP A 1 145 ? 15.413 -14.358 -10.594 1.00 52.78 145 ASP A C 1
ATOM 1134 O O . ASP A 1 145 ? 14.633 -13.835 -11.393 1.00 52.78 145 ASP A O 1
ATOM 1138 N N . PRO A 1 146 ? 16.661 -13.879 -10.426 1.00 49.62 146 PRO A N 1
ATOM 1139 C CA . PRO A 1 146 ? 17.114 -12.624 -11.033 1.00 49.62 146 PRO A CA 1
ATOM 1140 C C . PRO A 1 146 ? 17.090 -12.632 -12.568 1.00 49.62 146 PRO A C 1
ATOM 1142 O O . PRO A 1 146 ? 17.157 -11.579 -13.187 1.00 49.62 146 PRO A O 1
ATOM 1145 N N . VAL A 1 147 ? 17.035 -13.821 -13.174 1.00 49.50 147 VAL A N 1
ATOM 1146 C CA . VAL A 1 147 ? 17.134 -14.040 -14.624 1.00 49.50 147 VAL A CA 1
ATOM 1147 C C . VAL A 1 147 ? 15.755 -14.079 -15.300 1.00 49.50 147 VAL A C 1
ATOM 1149 O O . VAL A 1 147 ? 15.671 -13.864 -16.503 1.00 49.50 147 VAL A O 1
ATOM 1152 N N . ALA A 1 148 ? 14.672 -14.327 -14.551 1.00 49.41 148 ALA A N 1
ATOM 1153 C CA . ALA A 1 148 ? 13.323 -14.490 -15.108 1.00 49.41 148 ALA A CA 1
ATOM 1154 C C . ALA A 1 148 ? 12.463 -13.210 -15.068 1.00 49.41 148 ALA A C 1
ATOM 1156 O O . ALA A 1 148 ? 11.449 -13.155 -15.756 1.00 49.41 148 ALA A O 1
ATOM 1157 N N . ASP A 1 149 ? 12.867 -12.198 -14.290 1.00 51.59 149 ASP A N 1
ATOM 1158 C CA . ASP A 1 149 ? 12.107 -10.956 -14.062 1.00 51.59 149 ASP A CA 1
ATOM 1159 C C . ASP A 1 149 ? 12.751 -9.719 -14.739 1.00 51.59 149 ASP A C 1
ATOM 1161 O O . ASP A 1 149 ? 12.446 -8.579 -14.372 1.00 51.59 149 ASP A O 1
ATOM 1165 N N . VAL A 1 150 ? 13.666 -9.921 -15.700 1.00 46.50 150 VAL A N 1
ATOM 1166 C CA . VAL A 1 150 ? 14.170 -8.834 -16.557 1.00 46.50 150 VAL A CA 1
ATOM 1167 C C . VAL A 1 150 ? 13.130 -8.588 -17.643 1.00 46.50 150 VAL A C 1
ATOM 1169 O O . VAL A 1 150 ? 12.987 -9.385 -18.567 1.00 46.50 150 VAL A O 1
ATOM 1172 N N . ASP A 1 151 ? 12.382 -7.502 -17.487 1.00 46.66 151 ASP A N 1
ATOM 1173 C CA . ASP A 1 151 ? 11.448 -7.008 -18.492 1.00 46.66 151 ASP A CA 1
ATOM 1174 C C . ASP A 1 151 ? 12.230 -6.638 -19.771 1.00 46.66 151 ASP A C 1
ATOM 1176 O O . ASP A 1 151 ? 13.112 -5.777 -19.701 1.00 46.66 151 ASP A O 1
ATOM 1180 N N . PRO A 1 152 ? 11.984 -7.290 -20.924 1.00 43.78 152 PRO A N 1
ATOM 1181 C CA . PRO A 1 152 ? 12.667 -6.960 -22.172 1.00 43.78 152 PRO A CA 1
ATOM 1182 C C . PRO A 1 152 ? 12.328 -5.551 -22.685 1.00 43.78 152 PRO A C 1
ATOM 1184 O O . PRO A 1 152 ? 13.082 -5.043 -23.509 1.00 43.78 152 PRO A O 1
ATOM 1187 N N . ASP A 1 153 ? 11.274 -4.907 -22.160 1.00 46.56 153 ASP A N 1
ATOM 1188 C CA . ASP A 1 153 ? 10.899 -3.516 -22.455 1.00 46.56 153 ASP A CA 1
ATOM 1189 C C . ASP A 1 153 ? 11.618 -2.487 -21.555 1.00 46.56 153 ASP A C 1
ATOM 1191 O O . ASP A 1 153 ? 11.235 -1.314 -21.511 1.00 46.56 153 ASP A O 1
ATOM 1195 N N . THR A 1 154 ? 12.713 -2.850 -20.868 1.00 50.88 154 THR A N 1
ATOM 1196 C CA . THR A 1 154 ? 13.699 -1.842 -20.432 1.00 50.88 154 THR A CA 1
ATOM 1197 C C . THR A 1 154 ? 14.464 -1.294 -21.643 1.00 50.88 154 THR A C 1
ATOM 1199 O O . THR A 1 154 ? 15.686 -1.427 -21.739 1.00 50.88 154 THR A O 1
ATOM 1202 N N . ASP A 1 155 ? 13.734 -0.696 -22.584 1.00 44.06 155 ASP A N 1
ATOM 1203 C CA . ASP A 1 155 ? 14.270 0.202 -23.594 1.00 44.06 155 ASP A CA 1
ATOM 1204 C C . ASP A 1 155 ? 15.020 1.323 -22.863 1.00 44.06 155 ASP A C 1
ATOM 1206 O O . ASP A 1 155 ? 14.459 2.006 -22.007 1.00 44.06 155 ASP A O 1
ATOM 1210 N N . GLU A 1 156 ? 16.318 1.438 -23.161 1.00 47.34 156 GLU A N 1
ATOM 1211 C CA . GLU A 1 156 ? 17.243 2.484 -22.711 1.00 47.34 156 GLU A CA 1
ATOM 1212 C C . GLU A 1 156 ? 17.021 2.944 -21.261 1.00 47.34 156 GLU A C 1
ATOM 1214 O O . GLU A 1 156 ? 16.402 3.976 -21.007 1.00 47.34 156 GLU A O 1
ATOM 1219 N N . ALA A 1 157 ? 17.565 2.193 -20.294 1.00 50.28 157 ALA A N 1
ATOM 1220 C CA . ALA A 1 157 ? 17.564 2.557 -18.879 1.00 50.28 157 ALA A CA 1
ATOM 1221 C C . ALA A 1 157 ? 18.094 3.989 -18.669 1.00 50.28 157 ALA A C 1
ATOM 1223 O O . ALA A 1 157 ? 19.295 4.220 -18.513 1.00 50.28 157 ALA A O 1
ATOM 1224 N N . ALA A 1 158 ? 17.186 4.967 -18.650 1.00 58.41 158 ALA A N 1
ATOM 1225 C CA . ALA A 1 158 ? 17.483 6.310 -18.202 1.00 58.41 158 ALA A CA 1
ATOM 1226 C C . ALA A 1 158 ? 18.007 6.170 -16.772 1.00 58.41 158 ALA A C 1
ATOM 1228 O O . ALA A 1 158 ? 17.306 5.636 -15.908 1.00 58.41 158 ALA A O 1
ATOM 1229 N N . ALA A 1 159 ? 19.256 6.582 -16.541 1.00 72.06 159 ALA A N 1
ATOM 1230 C CA . ALA A 1 159 ? 19.886 6.488 -15.233 1.00 72.06 159 ALA A CA 1
ATOM 1231 C C . ALA A 1 159 ? 18.993 7.193 -14.203 1.00 72.06 159 ALA A C 1
ATOM 1233 O O . ALA A 1 159 ? 18.884 8.421 -14.195 1.00 72.06 159 ALA A O 1
ATOM 1234 N N . GLY A 1 160 ? 18.305 6.401 -13.378 1.00 76.94 160 GLY A N 1
ATOM 1235 C CA . GLY A 1 160 ? 17.398 6.927 -12.372 1.00 76.94 160 GLY A CA 1
ATOM 1236 C C . GLY A 1 160 ? 18.164 7.790 -11.374 1.00 76.94 160 GLY A C 1
ATOM 1237 O O . GLY A 1 160 ? 19.306 7.488 -11.022 1.00 76.94 160 GLY A O 1
ATOM 1238 N N . SER A 1 161 ? 17.546 8.866 -10.894 1.00 90.19 161 SER A N 1
ATOM 1239 C CA . SER A 1 161 ? 18.149 9.716 -9.864 1.00 90.19 161 SER A CA 1
ATOM 1240 C C . SER A 1 161 ? 17.522 9.426 -8.507 1.00 90.19 161 SER A C 1
ATOM 1242 O O . SER A 1 161 ? 16.388 9.819 -8.238 1.00 90.19 161 SER A O 1
ATOM 1244 N N . LEU A 1 162 ? 18.283 8.770 -7.626 1.00 89.56 162 LEU A N 1
ATOM 1245 C CA . LEU A 1 162 ? 17.859 8.459 -6.259 1.00 89.56 162 LEU A CA 1
ATOM 1246 C C . LEU A 1 162 ? 17.385 9.698 -5.467 1.00 89.56 162 LEU A C 1
ATOM 1248 O O . LEU A 1 162 ? 16.272 9.656 -4.941 1.00 89.56 162 LEU A O 1
ATOM 1252 N N . PRO A 1 163 ? 18.146 10.813 -5.379 1.00 90.75 163 PRO A N 1
ATOM 1253 C CA . PRO A 1 163 ? 17.691 11.973 -4.611 1.00 90.75 163 PRO A CA 1
ATOM 1254 C C . PRO A 1 163 ? 16.433 12.603 -5.218 1.00 90.75 163 PRO A C 1
ATOM 1256 O O . PRO A 1 163 ? 15.532 12.996 -4.484 1.00 90.75 163 PRO A O 1
ATOM 1259 N N . PHE A 1 164 ? 16.337 12.654 -6.547 1.00 90.94 164 PHE A N 1
ATOM 1260 C CA . PHE A 1 164 ? 15.171 13.206 -7.234 1.00 90.94 164 PHE A CA 1
ATOM 1261 C C . PHE A 1 164 ? 13.926 12.342 -7.010 1.00 90.94 164 PHE A C 1
ATOM 1263 O O . PHE A 1 164 ? 12.880 12.857 -6.621 1.00 90.94 164 PHE A O 1
ATOM 1270 N N . GLY A 1 165 ? 14.057 11.023 -7.171 1.00 90.56 165 GLY A N 1
ATOM 1271 C CA . GLY A 1 165 ? 12.974 10.074 -6.940 1.00 90.56 165 GLY A CA 1
ATOM 1272 C C . GLY A 1 165 ? 12.452 10.116 -5.504 1.00 90.56 165 GLY A C 1
ATOM 1273 O O . GLY A 1 165 ? 11.240 10.152 -5.299 1.00 90.56 165 GLY A O 1
ATOM 1274 N N . ILE A 1 166 ? 13.348 10.213 -4.512 1.00 91.81 166 ILE A N 1
ATOM 1275 C CA . ILE A 1 166 ? 12.975 10.359 -3.096 1.00 91.81 166 ILE A CA 1
ATOM 1276 C C . ILE A 1 166 ? 12.197 11.656 -2.865 1.00 91.81 166 ILE A C 1
ATOM 1278 O O . ILE A 1 166 ? 11.132 11.623 -2.253 1.00 91.81 166 ILE A O 1
ATOM 1282 N N . ILE A 1 167 ? 12.700 12.792 -3.358 1.00 93.94 167 ILE A N 1
ATOM 1283 C CA . ILE A 1 167 ? 12.057 14.097 -3.144 1.00 93.94 167 ILE A CA 1
ATOM 1284 C C . ILE A 1 167 ? 10.644 14.097 -3.721 1.00 93.94 167 ILE A C 1
ATOM 1286 O O . ILE A 1 167 ? 9.701 14.485 -3.033 1.00 93.94 167 ILE A O 1
ATOM 1290 N N . ILE A 1 168 ? 10.480 13.639 -4.961 1.00 94.12 168 ILE A N 1
ATOM 1291 C CA . ILE A 1 168 ? 9.180 13.663 -5.635 1.00 94.12 168 ILE A CA 1
ATOM 1292 C C . ILE A 1 168 ? 8.232 12.646 -5.010 1.00 94.12 168 ILE A C 1
ATOM 1294 O O . ILE A 1 168 ? 7.087 12.990 -4.725 1.00 94.12 168 ILE A O 1
ATOM 1298 N N . GLY A 1 169 ? 8.709 11.426 -4.746 1.00 90.69 169 GLY A N 1
ATOM 1299 C CA . GLY A 1 169 ? 7.909 10.374 -4.127 1.00 90.69 169 GLY A CA 1
ATOM 1300 C C . GLY A 1 169 ? 7.379 10.790 -2.755 1.00 90.69 169 GLY A C 1
ATOM 1301 O O . GLY A 1 169 ? 6.183 10.673 -2.500 1.00 90.69 169 GLY A O 1
ATOM 1302 N N . ILE A 1 170 ? 8.235 11.357 -1.897 1.00 90.75 170 ILE A N 1
ATOM 1303 C CA . ILE A 1 170 ? 7.828 11.852 -0.573 1.00 90.75 170 ILE A CA 1
ATOM 1304 C C . ILE A 1 170 ? 6.889 13.054 -0.698 1.00 90.75 170 ILE A C 1
ATOM 1306 O O . ILE A 1 170 ? 5.869 13.100 -0.017 1.00 90.75 170 ILE A O 1
ATOM 1310 N N . SER A 1 171 ? 7.194 14.011 -1.578 1.00 91.12 171 SER A N 1
ATOM 1311 C CA . SER A 1 171 ? 6.335 15.189 -1.773 1.00 91.12 171 SER A CA 1
ATOM 1312 C C . SER A 1 171 ? 4.937 14.793 -2.245 1.00 91.12 171 SER A C 1
ATOM 1314 O O . SER A 1 171 ? 3.947 15.350 -1.780 1.00 91.12 171 SER A O 1
ATOM 1316 N N . ALA A 1 172 ? 4.847 13.800 -3.132 1.00 91.50 172 ALA A N 1
ATOM 1317 C CA . ALA A 1 172 ? 3.582 13.256 -3.598 1.00 91.50 172 ALA A CA 1
ATOM 1318 C C . ALA A 1 172 ? 2.822 12.536 -2.480 1.00 91.50 172 ALA A C 1
ATOM 1320 O O . ALA A 1 172 ? 1.627 12.767 -2.330 1.00 91.50 172 ALA A O 1
ATOM 1321 N N . LEU A 1 173 ? 3.505 11.723 -1.666 1.00 90.12 173 LEU A N 1
ATOM 1322 C CA . LEU A 1 173 ? 2.895 11.066 -0.506 1.00 90.12 173 LEU A CA 1
ATOM 1323 C C . LEU A 1 173 ? 2.293 12.079 0.470 1.00 90.12 173 LEU A C 1
ATOM 1325 O O . LEU A 1 173 ? 1.152 11.912 0.881 1.00 90.12 173 LEU A O 1
ATOM 1329 N N . ILE A 1 174 ? 3.027 13.150 0.784 1.00 89.00 174 ILE A N 1
ATOM 1330 C CA . ILE A 1 174 ? 2.544 14.232 1.656 1.00 89.00 174 ILE A CA 1
ATOM 1331 C C . ILE A 1 174 ? 1.341 14.957 1.038 1.00 89.00 174 ILE A C 1
ATOM 1333 O O . ILE A 1 174 ? 0.469 15.413 1.761 1.00 89.00 174 ILE A O 1
ATOM 1337 N N . ALA A 1 175 ? 1.286 15.089 -0.289 1.00 88.62 175 ALA A N 1
ATOM 1338 C CA . ALA A 1 175 ? 0.179 15.759 -0.966 1.00 88.62 175 ALA A CA 1
ATOM 1339 C C . ALA A 1 175 ? -1.105 14.909 -1.045 1.00 88.62 175 ALA A C 1
ATOM 1341 O O . ALA A 1 175 ? -2.175 15.460 -1.306 1.00 88.62 175 ALA A O 1
ATOM 1342 N N . ILE A 1 176 ? -0.996 13.586 -0.885 1.00 87.06 176 ILE A N 1
ATOM 1343 C CA . ILE A 1 176 ? -2.120 12.642 -1.000 1.00 87.06 176 ILE A CA 1
ATOM 1344 C C . ILE A 1 176 ? -2.643 12.202 0.379 1.00 87.06 176 ILE A C 1
ATOM 1346 O O . ILE A 1 176 ? -3.834 11.909 0.486 1.00 87.06 176 ILE A O 1
ATOM 1350 N N . ALA A 1 177 ? -1.774 12.132 1.394 1.00 79.56 177 ALA A N 1
ATOM 1351 C CA . ALA A 1 177 ? -2.114 11.759 2.773 1.00 79.56 177 ALA A CA 1
ATOM 1352 C C . ALA A 1 177 ? -2.690 12.937 3.575 1.00 79.56 177 ALA A C 1
ATOM 1354 O O . ALA A 1 177 ? -3.619 12.684 4.374 1.00 79.56 177 ALA A O 1
#

Foldseek 3Di:
DVVLVVLLVCLLPVFALLLLLLQCLQVVHFPVVSVVVNVVLVCLVLVVVLVVCVVVVNQLVNLVSQQVVLVVVVVVVVVVCVVVVVVVVCPDPLCVVVVVVSVCSNVVSVVCVVVVVRNPPVVVVVVVVVVVVSVVVCCVVVVPPVVPRPDPPPPPSPNRDNVVSVVRNVVSSVSND

pLDDT: mean 84.6, std 11.84, range [43.78, 94.94]

Sequence (177 aa):
MIASAAAIIFFVKFGLLHGIDQIANAMSWTAKARGQVTGYATSVPELVCLVSAGLAGVWEAGLWNIASSNIINSGLMLCAVLFYRQFNELLNVRFIDEIGFAALAVLVPILLMHFGMDQQWYLVPILFGFFLIYRFVDRRVNRADPVADVDPDTDEAAAGSLPFGIIIGISALIAIA